Protein AF-A0A356EM79-F1 (afdb_monomer_lite)

Structure (mmCIF, N/CA/C/O backbone):
data_AF-A0A356EM79-F1
#
_entry.id   AF-A0A356EM79-F1
#
loop_
_atom_site.group_PDB
_atom_site.id
_atom_site.type_symbol
_atom_site.label_atom_id
_atom_site.label_alt_id
_atom_site.label_comp_id
_atom_site.label_asym_id
_atom_site.label_entity_id
_atom_site.label_seq_id
_atom_site.pdbx_PDB_ins_code
_atom_site.Cartn_x
_atom_site.Cartn_y
_atom_site.Cartn_z
_atom_site.occupancy
_atom_site.B_iso_or_equiv
_atom_site.auth_seq_id
_atom_site.auth_comp_id
_atom_site.auth_asym_id
_atom_site.auth_atom_id
_atom_site.pdbx_PDB_model_num
ATOM 1 N N . MET A 1 1 ? 36.868 -16.180 -63.067 1.00 50.59 1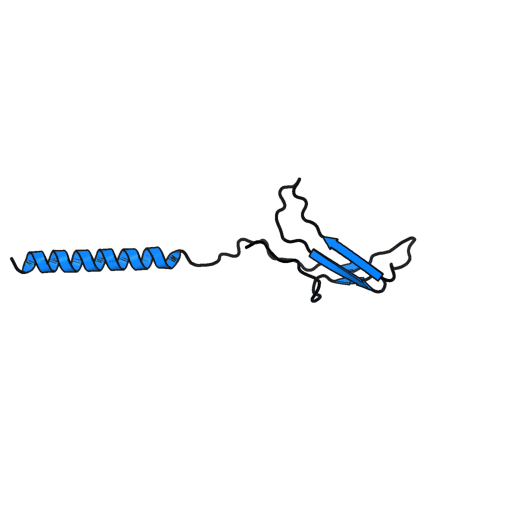 MET A N 1
ATOM 2 C CA . MET A 1 1 ? 35.744 -15.282 -62.707 1.00 50.59 1 MET A CA 1
ATOM 3 C C . MET A 1 1 ? 34.776 -15.909 -61.689 1.00 50.59 1 MET A C 1
ATOM 5 O O . MET A 1 1 ? 34.463 -15.243 -60.718 1.00 50.59 1 MET A O 1
ATOM 9 N N . ARG A 1 2 ? 34.436 -17.210 -61.777 1.00 56.00 2 ARG A N 1
ATOM 10 C CA . ARG A 1 2 ? 33.580 -17.949 -60.804 1.00 56.00 2 ARG A CA 1
ATOM 11 C C . ARG A 1 2 ? 34.020 -17.928 -59.323 1.00 56.00 2 ARG A C 1
ATOM 13 O O . ARG A 1 2 ? 33.219 -18.176 -58.430 1.00 56.00 2 ARG A O 1
ATOM 20 N N . ASN A 1 3 ? 35.295 -17.656 -59.043 1.00 51.88 3 ASN A N 1
ATOM 21 C CA . ASN A 1 3 ? 35.865 -17.725 -57.692 1.00 51.88 3 ASN A CA 1
ATOM 22 C C . ASN A 1 3 ? 35.635 -16.418 -56.910 1.00 51.88 3 ASN A C 1
ATOM 24 O O . ASN A 1 3 ? 35.586 -16.447 -55.686 1.00 51.88 3 ASN A O 1
ATOM 28 N N . ALA A 1 4 ? 35.480 -15.285 -57.607 1.00 52.75 4 ALA A N 1
ATOM 29 C CA . ALA A 1 4 ? 35.209 -13.982 -56.999 1.00 52.75 4 ALA A CA 1
ATOM 30 C C . ALA A 1 4 ? 33.744 -13.875 -56.546 1.00 52.75 4 ALA A C 1
ATOM 32 O O . ALA A 1 4 ? 33.487 -13.468 -55.421 1.00 52.75 4 ALA A O 1
ATOM 33 N N . GLU A 1 5 ? 32.802 -14.364 -57.355 1.00 53.25 5 GLU A N 1
ATOM 34 C CA . GLU A 1 5 ? 31.368 -14.381 -57.022 1.00 53.25 5 GLU A CA 1
ATOM 35 C C . GLU A 1 5 ? 31.047 -15.294 -55.834 1.00 53.25 5 GLU A C 1
ATOM 37 O O . GLU A 1 5 ? 30.241 -14.940 -54.978 1.00 53.25 5 GLU A O 1
ATOM 42 N N . ARG A 1 6 ? 31.755 -16.427 -55.702 1.00 54.47 6 ARG A N 1
ATOM 43 C CA . ARG A 1 6 ? 31.645 -17.299 -54.520 1.00 54.47 6 ARG A CA 1
ATOM 44 C C . ARG A 1 6 ? 32.157 -16.596 -53.258 1.00 54.47 6 ARG A C 1
ATOM 46 O O . ARG A 1 6 ? 31.518 -16.697 -52.220 1.00 54.47 6 ARG A O 1
ATOM 53 N N . ARG A 1 7 ? 33.260 -15.838 -53.334 1.00 54.09 7 ARG A N 1
ATOM 54 C CA . ARG A 1 7 ? 33.810 -15.070 -52.193 1.00 54.09 7 ARG A CA 1
ATOM 55 C C . ARG A 1 7 ? 32.903 -13.905 -51.782 1.00 54.09 7 ARG A C 1
ATOM 57 O O . ARG A 1 7 ? 32.756 -13.659 -50.590 1.00 54.09 7 ARG A O 1
ATOM 64 N N . ILE A 1 8 ? 32.265 -13.245 -52.749 1.00 57.88 8 ILE A N 1
ATOM 65 C CA . ILE A 1 8 ? 31.279 -12.179 -52.513 1.00 57.88 8 ILE A CA 1
ATOM 66 C C . ILE A 1 8 ? 29.998 -12.762 -51.890 1.00 57.88 8 ILE A C 1
ATOM 68 O O . ILE A 1 8 ? 29.495 -12.213 -50.913 1.00 57.88 8 ILE A O 1
ATOM 72 N N . GLY A 1 9 ? 29.526 -13.920 -52.369 1.00 55.84 9 GLY A N 1
ATOM 73 C CA . GLY A 1 9 ? 28.370 -14.629 -51.807 1.00 55.84 9 GLY A CA 1
ATOM 74 C C . GLY A 1 9 ? 28.591 -15.134 -50.375 1.00 55.84 9 GLY A C 1
ATOM 75 O O . GLY A 1 9 ? 27.751 -14.901 -49.510 1.00 55.84 9 GLY A O 1
ATOM 76 N N . PHE A 1 10 ? 29.744 -15.750 -50.083 1.00 57.66 10 PHE A N 1
ATOM 77 C CA . PHE A 1 10 ? 30.090 -16.180 -48.718 1.00 57.66 10 PHE A CA 1
ATOM 78 C C . PHE A 1 10 ? 30.296 -14.995 -47.757 1.00 57.66 10 PHE A C 1
ATOM 80 O O . PHE A 1 10 ? 29.928 -15.091 -46.587 1.00 57.66 10 PHE A O 1
ATOM 87 N N . GLY A 1 11 ? 30.830 -13.866 -48.242 1.00 60.34 11 GLY A N 1
ATOM 88 C CA . GLY A 1 11 ? 30.967 -12.635 -47.457 1.00 60.34 11 GLY A CA 1
ATOM 89 C C . GLY A 1 11 ? 29.620 -11.994 -47.106 1.00 60.34 11 GLY A C 1
ATOM 90 O O . GLY A 1 11 ? 29.396 -11.636 -45.952 1.00 60.34 11 GLY A O 1
ATOM 91 N N . LEU A 1 12 ? 28.695 -11.919 -48.069 1.00 61.19 12 LEU A N 1
ATOM 92 C CA . LEU A 1 12 ? 27.350 -11.367 -47.863 1.00 61.19 12 LEU A CA 1
ATOM 93 C C . LEU A 1 12 ? 26.496 -12.223 -46.915 1.00 61.19 12 LEU A C 1
ATOM 95 O O . LEU A 1 12 ? 25.818 -11.671 -46.051 1.00 61.19 12 LEU A O 1
ATOM 99 N N . ILE A 1 13 ? 26.575 -13.555 -47.014 1.00 67.44 13 ILE A N 1
ATOM 100 C CA . ILE A 1 13 ? 25.863 -14.481 -46.109 1.00 67.44 13 ILE A CA 1
ATOM 101 C C . IL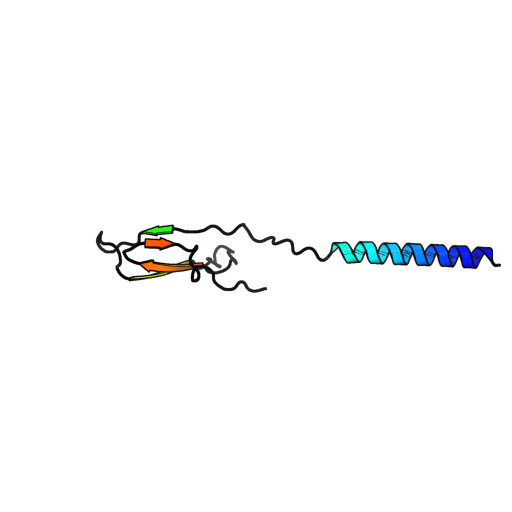E A 1 13 ? 26.406 -14.384 -44.671 1.00 67.44 13 ILE A C 1
ATOM 103 O O . ILE A 1 13 ? 25.632 -14.428 -43.710 1.00 67.44 13 ILE A O 1
ATOM 107 N N . SER A 1 14 ? 27.722 -14.202 -44.515 1.00 69.12 14 SER A N 1
ATOM 108 C CA . SER A 1 14 ? 28.371 -14.026 -43.208 1.00 69.12 14 SER A CA 1
ATOM 109 C C . SER A 1 14 ? 27.958 -12.711 -42.530 1.00 69.12 14 SER A C 1
ATOM 111 O O . SER A 1 14 ? 27.610 -12.700 -41.349 1.00 69.12 14 SER A O 1
ATOM 113 N N . ILE A 1 15 ? 27.887 -11.614 -43.293 1.00 72.50 15 ILE A N 1
ATOM 114 C CA . ILE A 1 15 ? 27.445 -10.303 -42.790 1.00 72.50 15 ILE A CA 1
ATOM 115 C C . ILE A 1 15 ? 25.951 -10.320 -42.424 1.00 72.50 15 ILE A C 1
ATOM 117 O O . ILE A 1 15 ? 25.584 -9.833 -41.357 1.00 72.50 15 ILE A O 1
ATOM 121 N N . MET A 1 16 ? 25.090 -10.935 -43.244 1.00 70.94 16 MET A N 1
ATOM 122 C CA . MET A 1 16 ? 23.658 -11.077 -42.929 1.00 70.94 16 MET A CA 1
ATOM 123 C C . MET A 1 16 ? 23.412 -11.912 -41.668 1.00 70.94 16 MET A C 1
ATOM 125 O O . MET A 1 16 ? 22.558 -11.558 -40.856 1.00 70.94 16 MET A O 1
ATOM 129 N N . SER A 1 17 ? 24.180 -12.986 -41.475 1.00 71.12 17 SER A N 1
ATOM 130 C CA . SER A 1 17 ? 24.073 -13.826 -40.275 1.00 71.12 17 SER A CA 1
ATOM 131 C C . SER A 1 17 ? 24.498 -13.072 -39.011 1.00 71.12 17 SER A C 1
ATOM 133 O O . SER A 1 17 ? 23.865 -13.215 -37.967 1.00 71.12 17 SER A O 1
ATOM 135 N N . LEU A 1 18 ? 25.517 -12.210 -39.106 1.00 70.56 18 LEU A N 1
ATOM 136 C CA . LEU A 1 18 ? 25.970 -11.380 -37.989 1.00 70.56 18 LEU A CA 1
ATOM 137 C C . LEU A 1 18 ? 24.923 -10.324 -37.586 1.00 70.56 18 LEU A C 1
ATOM 139 O O . LEU A 1 1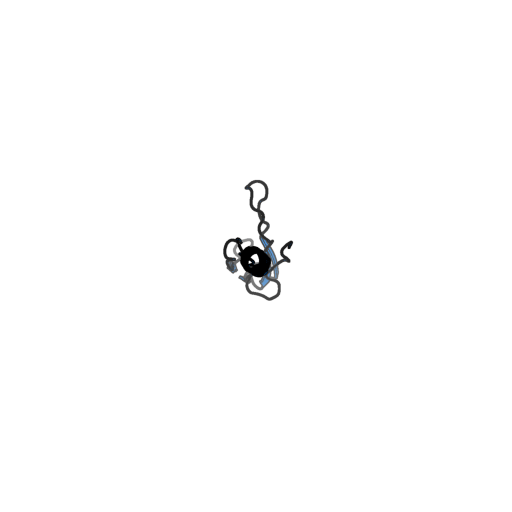8 ? 24.696 -10.105 -36.398 1.00 70.56 18 LEU A O 1
ATOM 143 N N . VAL A 1 19 ? 24.239 -9.713 -38.561 1.00 74.00 19 VAL A N 1
ATOM 144 C CA . VAL A 1 19 ? 23.163 -8.731 -38.316 1.00 74.00 19 VAL A CA 1
ATOM 145 C C . VAL A 1 19 ? 21.973 -9.372 -37.596 1.00 74.00 19 VAL A C 1
ATOM 147 O O . VAL A 1 19 ? 21.461 -8.804 -36.631 1.00 74.00 19 VAL A O 1
ATOM 150 N N . VAL A 1 20 ? 21.570 -10.580 -37.999 1.00 73.88 20 VAL A N 1
ATOM 151 C CA . VAL A 1 20 ? 20.469 -11.310 -37.346 1.00 73.88 20 VAL A CA 1
ATOM 152 C C . VAL A 1 20 ? 20.799 -11.611 -35.879 1.00 73.88 20 VAL A C 1
ATOM 154 O O . VAL A 1 20 ? 19.968 -11.368 -35.004 1.00 73.88 20 VAL A O 1
ATOM 157 N N . ILE A 1 21 ? 22.030 -12.040 -35.583 1.00 70.50 21 ILE A N 1
ATOM 158 C CA . ILE A 1 21 ? 22.459 -12.333 -34.206 1.00 70.50 21 ILE A CA 1
ATOM 159 C C . ILE A 1 21 ? 22.434 -11.064 -33.338 1.00 70.50 21 ILE A C 1
ATOM 161 O O . ILE A 1 21 ? 21.866 -11.092 -32.244 1.00 70.50 21 ILE A O 1
ATOM 165 N N . VAL A 1 22 ? 22.958 -9.937 -33.838 1.00 69.62 22 VAL A N 1
ATOM 166 C CA . VAL A 1 22 ? 22.991 -8.658 -33.098 1.00 69.62 22 VAL A CA 1
ATOM 167 C C . VAL A 1 22 ? 21.583 -8.122 -32.810 1.00 69.62 22 VAL A C 1
ATOM 169 O O . VAL A 1 22 ? 21.336 -7.612 -31.720 1.00 69.62 22 VAL A O 1
ATOM 172 N N . THR A 1 23 ? 20.633 -8.281 -33.736 1.00 68.56 23 THR A N 1
ATOM 173 C CA . THR A 1 23 ? 19.246 -7.817 -33.519 1.00 68.56 23 THR A CA 1
ATOM 174 C C . THR A 1 23 ? 18.443 -8.687 -32.546 1.00 68.56 23 THR A C 1
ATOM 176 O O . THR A 1 23 ? 17.511 -8.193 -31.915 1.00 68.56 23 THR A O 1
ATOM 179 N N . SER A 1 24 ? 18.813 -9.959 -32.361 1.00 65.69 24 SER A N 1
ATOM 180 C CA . SER A 1 24 ? 18.085 -10.874 -31.466 1.00 65.69 24 SER A CA 1
ATOM 181 C C . SER A 1 24 ? 18.394 -10.674 -29.973 1.00 65.69 24 SER A C 1
ATOM 183 O O . SER A 1 24 ? 17.596 -11.060 -29.121 1.00 65.69 24 SER A O 1
ATOM 185 N N . ALA A 1 25 ? 19.505 -10.009 -29.638 1.00 62.44 25 ALA A N 1
ATOM 186 C CA . ALA A 1 25 ? 19.924 -9.773 -28.253 1.00 62.44 25 ALA A CA 1
ATOM 187 C C . ALA A 1 25 ? 19.199 -8.598 -27.556 1.00 62.44 25 ALA A C 1
ATOM 189 O O . ALA A 1 25 ? 19.412 -8.368 -26.369 1.00 62.44 25 ALA A O 1
ATOM 190 N N . GLY A 1 26 ? 18.345 -7.850 -28.267 1.00 59.81 26 GLY A N 1
ATOM 191 C CA . GLY A 1 26 ? 17.712 -6.621 -27.762 1.00 59.81 26 GLY A CA 1
ATOM 192 C C . GLY A 1 26 ? 16.291 -6.760 -27.202 1.00 59.81 26 GLY A C 1
ATOM 193 O O . GLY A 1 26 ? 15.697 -5.752 -26.836 1.00 59.81 26 GLY A O 1
ATOM 194 N N . CYS A 1 27 ? 15.712 -7.965 -27.144 1.00 66.50 27 CYS A N 1
ATOM 195 C CA . CYS A 1 27 ? 14.308 -8.166 -26.744 1.00 66.50 27 CYS A CA 1
ATOM 196 C C . CYS A 1 27 ? 14.150 -8.983 -25.450 1.00 66.50 27 CYS A C 1
ATOM 198 O O . CYS A 1 27 ? 13.246 -9.804 -25.313 1.00 66.50 27 CYS A O 1
ATOM 200 N N . GLY A 1 28 ? 15.036 -8.761 -24.481 1.00 57.47 28 GLY A N 1
ATOM 201 C CA . GLY A 1 28 ? 14.827 -9.199 -23.106 1.00 57.47 28 GLY A CA 1
ATOM 202 C C . GLY A 1 28 ? 14.231 -8.050 -22.307 1.00 57.47 28 GLY A C 1
ATOM 203 O O . GLY A 1 28 ? 14.913 -7.055 -22.086 1.00 57.47 28 GLY A O 1
ATOM 204 N N . LYS A 1 29 ? 12.974 -8.173 -21.866 1.00 59.16 29 LYS A N 1
ATOM 20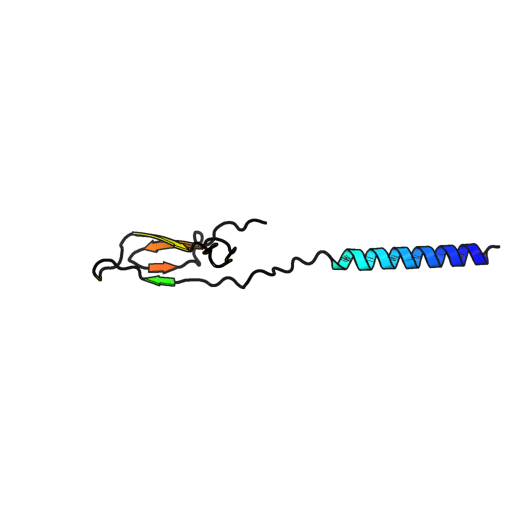5 C CA . LYS A 1 29 ? 12.415 -7.306 -20.821 1.00 59.16 29 LYS A CA 1
ATOM 206 C C . LYS A 1 29 ? 13.223 -7.548 -19.549 1.00 59.16 29 LYS A C 1
ATOM 208 O O . LYS A 1 29 ? 12.913 -8.442 -18.768 1.00 59.16 29 LYS A O 1
ATOM 213 N N . THR A 1 30 ? 14.303 -6.805 -19.363 1.00 53.81 30 THR A N 1
ATOM 214 C CA . THR A 1 30 ? 14.873 -6.622 -18.036 1.00 53.81 30 THR A CA 1
ATOM 215 C C . THR A 1 30 ? 13.849 -5.808 -17.273 1.00 53.81 30 THR A C 1
ATOM 217 O O . THR A 1 30 ? 13.770 -4.595 -17.454 1.00 53.81 30 THR A O 1
ATOM 220 N N . ASP A 1 31 ? 13.036 -6.479 -16.458 1.00 58.28 31 ASP A N 1
ATOM 221 C CA . ASP A 1 31 ? 12.325 -5.837 -15.359 1.00 58.28 31 ASP A CA 1
ATOM 222 C C . ASP A 1 31 ? 13.395 -5.243 -14.430 1.00 58.28 31 ASP A C 1
ATOM 224 O O . ASP A 1 31 ? 13.781 -5.818 -13.418 1.00 58.28 31 ASP A O 1
ATOM 228 N N . SER A 1 32 ? 13.923 -4.074 -14.796 1.00 53.53 32 SER A N 1
ATOM 229 C CA . SER A 1 32 ? 14.813 -3.256 -13.969 1.00 53.53 32 SER A CA 1
ATOM 230 C C . SER A 1 32 ? 14.059 -2.632 -12.787 1.00 53.53 32 SER A C 1
ATOM 232 O O . SER A 1 32 ? 14.579 -1.748 -12.109 1.00 53.53 32 SER A O 1
ATOM 234 N N . SER A 1 33 ? 12.820 -3.063 -12.536 1.00 60.97 33 SER A N 1
ATOM 235 C CA . SER A 1 33 ? 12.033 -2.637 -11.394 1.00 60.97 33 SER A CA 1
ATOM 236 C C . SER A 1 33 ? 12.566 -3.295 -10.127 1.00 60.97 33 SER A C 1
ATOM 238 O O . SER A 1 33 ? 12.690 -4.518 -10.057 1.00 60.97 33 SER A O 1
ATOM 240 N N . VAL A 1 34 ? 12.820 -2.479 -9.105 1.00 67.81 34 VAL A N 1
ATOM 241 C CA . VAL A 1 34 ? 13.047 -2.938 -7.730 1.00 67.81 34 VAL A CA 1
ATOM 242 C C . VAL A 1 34 ? 11.986 -3.993 -7.364 1.00 67.81 34 VAL A C 1
ATOM 244 O O . VAL A 1 34 ? 10.801 -3.757 -7.634 1.00 67.81 34 VAL A O 1
ATOM 247 N N . PRO A 1 35 ? 12.370 -5.142 -6.769 1.00 73.94 35 PRO A N 1
ATOM 248 C CA . PRO A 1 35 ? 11.417 -6.162 -6.353 1.00 73.94 35 PRO A CA 1
ATOM 249 C C . PRO A 1 35 ? 10.307 -5.554 -5.499 1.00 73.94 35 PRO A C 1
ATOM 251 O O . PRO A 1 35 ? 10.569 -4.823 -4.542 1.00 73.94 35 PRO A O 1
ATOM 254 N N . ARG A 1 36 ? 9.052 -5.852 -5.845 1.00 78.19 36 ARG A N 1
ATOM 255 C CA . ARG A 1 36 ? 7.921 -5.392 -5.039 1.00 78.19 36 ARG A CA 1
ATOM 256 C C . ARG A 1 36 ? 7.900 -6.126 -3.713 1.00 78.19 36 ARG A C 1
ATOM 258 O O . ARG A 1 36 ? 8.107 -7.335 -3.663 1.00 78.19 36 ARG A O 1
ATOM 265 N N . VAL A 1 37 ? 7.580 -5.383 -2.666 1.00 85.69 37 VAL A N 1
ATOM 266 C CA . VAL A 1 37 ? 7.374 -5.919 -1.325 1.00 85.69 37 VAL A CA 1
ATOM 267 C C . VAL A 1 37 ? 5.906 -5.809 -0.950 1.00 85.69 37 VAL A C 1
ATOM 269 O O . VAL A 1 37 ? 5.227 -4.849 -1.317 1.00 85.69 37 VAL A O 1
ATOM 272 N N . ASP A 1 38 ? 5.425 -6.802 -0.214 1.00 89.25 38 ASP A N 1
ATOM 273 C CA . ASP A 1 38 ? 4.080 -6.786 0.341 1.00 89.25 38 ASP A CA 1
ATOM 274 C C . ASP A 1 38 ? 4.091 -6.110 1.719 1.00 89.25 38 ASP A C 1
ATOM 276 O O . ASP A 1 38 ? 4.960 -6.383 2.551 1.00 89.25 38 ASP A O 1
ATOM 280 N N . LEU A 1 39 ? 3.104 -5.253 1.980 1.00 91.25 39 LEU A N 1
ATOM 281 C CA . LEU A 1 39 ? 2.951 -4.521 3.234 1.00 91.25 39 LEU A CA 1
ATOM 282 C C . LEU A 1 39 ? 1.744 -5.046 4.011 1.00 91.25 39 LEU A C 1
ATOM 284 O O . LEU A 1 39 ? 0.675 -5.291 3.448 1.00 91.25 39 LEU A O 1
ATOM 288 N N . ARG A 1 40 ? 1.908 -5.182 5.329 1.00 94.50 40 ARG A N 1
ATOM 289 C CA . ARG A 1 40 ? 0.830 -5.533 6.261 1.00 94.50 40 ARG A CA 1
ATOM 290 C C . ARG A 1 40 ? 0.956 -4.726 7.535 1.00 94.50 40 ARG A C 1
ATOM 292 O O . ARG A 1 40 ? 2.064 -4.429 7.977 1.00 94.50 40 ARG A O 1
ATOM 299 N N . GLY A 1 41 ? -0.171 -4.436 8.170 1.00 95.75 41 GLY A N 1
ATOM 300 C CA . GLY A 1 41 ? -0.145 -3.692 9.420 1.00 95.75 41 GLY A CA 1
ATOM 301 C C . GLY A 1 41 ? -1.491 -3.584 10.112 1.00 95.75 41 GLY A C 1
ATOM 302 O O . GLY A 1 41 ? -2.459 -4.259 9.762 1.00 95.75 41 GLY A O 1
ATOM 303 N N . THR A 1 42 ? -1.511 -2.748 11.152 1.00 97.69 42 THR A N 1
ATOM 304 C CA . THR A 1 42 ? -2.714 -2.427 11.923 1.00 97.69 42 THR A CA 1
ATOM 305 C C . THR A 1 42 ? -2.903 -0.917 11.995 1.00 97.69 42 THR A C 1
ATOM 307 O O . THR A 1 42 ? -1.956 -0.202 12.303 1.00 97.69 42 THR A O 1
ATOM 310 N N . VAL A 1 43 ? -4.118 -0.445 11.736 1.00 97.38 43 VAL A N 1
ATOM 311 C CA . VAL A 1 43 ? -4.522 0.958 11.826 1.00 97.38 43 VAL A CA 1
ATOM 312 C C . VAL A 1 43 ? -5.452 1.131 13.020 1.00 97.38 43 VAL A C 1
ATOM 314 O O . VAL A 1 43 ? -6.436 0.401 13.175 1.00 97.38 43 VAL A O 1
ATOM 317 N N . THR A 1 44 ? -5.142 2.110 13.865 1.00 97.81 44 THR A N 1
ATOM 318 C CA . THR A 1 44 ? -5.883 2.404 15.096 1.00 97.81 44 THR A CA 1
ATOM 319 C C . THR A 1 44 ? -6.223 3.884 15.208 1.00 97.81 44 THR A C 1
ATOM 321 O O . THR A 1 44 ? -5.425 4.728 14.808 1.00 97.81 44 THR A O 1
ATOM 324 N N . TRP A 1 45 ? -7.353 4.196 15.840 1.00 96.75 45 TRP A N 1
ATOM 325 C CA . TRP A 1 45 ? -7.759 5.543 16.236 1.00 96.75 45 TRP A CA 1
ATOM 326 C C . TRP A 1 45 ? -8.142 5.548 17.718 1.00 96.75 45 TRP A C 1
ATOM 328 O O . TRP A 1 45 ? -8.976 4.751 18.148 1.00 96.75 45 TRP A O 1
ATOM 338 N N . GLY A 1 46 ? -7.497 6.398 18.524 1.00 97.00 46 GLY A N 1
ATOM 339 C CA . GLY A 1 46 ? -7.714 6.415 19.979 1.00 97.00 46 GLY A CA 1
ATOM 340 C C . GLY A 1 46 ? -7.457 5.058 20.652 1.00 97.00 46 GLY A C 1
ATOM 341 O O . GLY A 1 46 ? -8.205 4.655 21.538 1.00 97.00 46 GLY A O 1
ATOM 342 N N . GLY A 1 47 ? -6.465 4.300 20.169 1.00 97.38 47 GLY A N 1
ATOM 343 C CA . GLY A 1 47 ? -6.143 2.953 20.660 1.00 97.38 47 GLY A CA 1
ATOM 344 C C . GLY A 1 47 ? -7.102 1.843 20.208 1.00 97.38 47 GLY A C 1
ATOM 345 O O . GLY A 1 47 ? -6.862 0.677 20.510 1.00 97.38 47 GLY A O 1
ATOM 346 N N . ARG A 1 48 ? -8.167 2.166 19.464 1.00 98.06 48 ARG A N 1
ATOM 347 C CA . ARG A 1 48 ? -9.134 1.187 18.945 1.00 98.06 48 ARG A CA 1
ATOM 348 C C . ARG A 1 48 ? -8.872 0.888 17.466 1.00 98.06 48 ARG A C 1
ATOM 350 O O . ARG A 1 48 ? -8.525 1.814 16.734 1.00 98.06 48 ARG A O 1
ATOM 357 N N . PRO A 1 49 ? -9.042 -0.358 16.993 1.00 98.31 49 PRO A N 1
ATOM 358 C CA . PRO A 1 49 ? -8.913 -0.681 15.572 1.00 98.31 49 PRO A CA 1
ATOM 359 C C . PRO A 1 49 ? -9.899 0.120 14.716 1.00 98.31 49 PRO A C 1
ATOM 361 O O . PRO A 1 49 ? -11.071 0.247 15.073 1.00 98.31 49 PRO A O 1
ATOM 364 N N . VAL A 1 50 ? -9.440 0.633 13.573 1.00 98.12 50 VAL A N 1
ATOM 365 C CA . VAL A 1 50 ? -10.334 1.273 12.594 1.00 98.12 50 VAL A CA 1
ATOM 366 C C . VAL A 1 50 ? -11.236 0.200 11.963 1.00 98.12 50 VAL A C 1
ATOM 368 O O . VAL A 1 50 ? -10.709 -0.778 11.437 1.00 98.12 50 VAL A O 1
ATOM 371 N N . PRO A 1 51 ? -12.575 0.335 11.993 1.00 97.06 51 PRO A N 1
ATOM 372 C CA . PRO A 1 51 ? -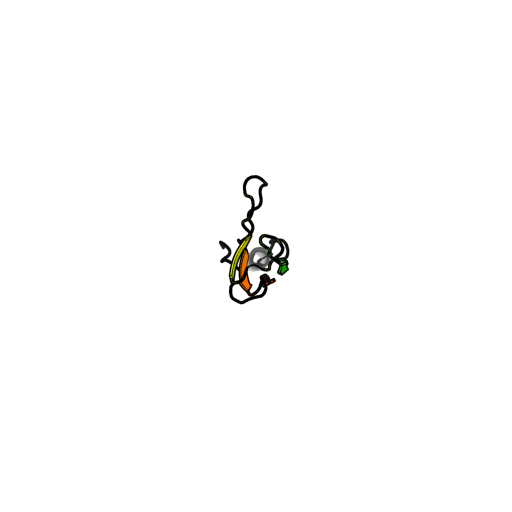13.479 -0.746 11.591 1.00 97.06 51 PRO A CA 1
ATOM 373 C C . PRO A 1 51 ? -13.396 -1.082 10.095 1.00 97.06 51 PRO A C 1
ATOM 375 O O . PRO A 1 51 ? -13.327 -2.259 9.741 1.00 97.06 51 PRO A O 1
ATOM 378 N N . ALA A 1 52 ? -13.355 -0.065 9.230 1.00 96.88 52 ALA A N 1
ATOM 379 C CA . ALA A 1 52 ? -13.246 -0.219 7.783 1.00 96.88 52 ALA A CA 1
ATOM 380 C C . ALA A 1 52 ? -12.588 1.012 7.139 1.00 96.88 52 ALA A C 1
ATOM 382 O O . ALA A 1 52 ? -12.678 2.116 7.680 1.00 96.88 52 ALA A O 1
ATOM 383 N N . GLY A 1 53 ? -11.946 0.833 5.985 1.00 94.38 53 GLY A N 1
ATOM 384 C CA . GLY A 1 53 ? -11.359 1.928 5.208 1.00 94.38 53 GLY A CA 1
ATOM 385 C C . GLY A 1 53 ? -10.381 1.438 4.145 1.00 94.38 53 GLY A C 1
ATOM 386 O O . GLY A 1 53 ? -10.361 0.254 3.820 1.00 94.38 53 GLY A O 1
ATOM 387 N N . PHE A 1 54 ? -9.541 2.341 3.638 1.00 93.75 54 PHE A N 1
ATOM 388 C CA . PHE A 1 54 ? -8.457 2.020 2.709 1.00 93.75 54 PHE A CA 1
ATOM 389 C C . PHE A 1 54 ? -7.153 2.681 3.152 1.00 93.75 54 PHE A C 1
ATOM 391 O O . PHE A 1 54 ? -7.161 3.793 3.681 1.00 93.75 54 PHE A O 1
ATOM 398 N N . VAL A 1 55 ? -6.033 2.006 2.902 1.00 92.94 55 VAL A N 1
ATOM 399 C CA . VAL A 1 55 ? -4.686 2.581 2.977 1.00 92.94 55 VAL A CA 1
ATOM 400 C C . VAL A 1 55 ? -4.119 2.698 1.566 1.00 92.94 55 VAL A C 1
ATOM 402 O O . VAL A 1 55 ? -4.259 1.773 0.767 1.00 92.94 55 VAL A O 1
ATOM 405 N N . ILE A 1 56 ? -3.498 3.837 1.258 1.00 92.12 56 ILE A N 1
ATOM 406 C CA . ILE A 1 56 ? -2.882 4.122 -0.041 1.00 92.12 56 ILE A CA 1
ATOM 407 C C . ILE A 1 56 ? -1.400 4.420 0.182 1.00 92.12 56 ILE A C 1
ATOM 409 O O . ILE A 1 56 ? -1.045 5.288 0.978 1.00 92.12 56 ILE A O 1
ATOM 413 N N . PHE A 1 57 ? -0.543 3.708 -0.541 1.00 91.00 57 PHE A N 1
ATOM 414 C CA . PHE A 1 57 ? 0.904 3.875 -0.549 1.00 91.00 57 PHE A CA 1
ATOM 415 C C . PHE A 1 57 ? 1.318 4.583 -1.836 1.00 91.00 57 PHE A C 1
ATOM 417 O O . PHE A 1 57 ? 1.518 3.949 -2.873 1.00 91.00 57 PHE A O 1
ATOM 424 N N . SER A 1 58 ? 1.417 5.910 -1.766 1.00 89.50 58 SER A N 1
ATOM 425 C CA . SER A 1 58 ? 1.846 6.744 -2.889 1.00 89.50 58 SER A CA 1
ATOM 426 C C . SER A 1 58 ? 3.368 6.924 -2.885 1.00 89.50 58 SER A C 1
ATOM 428 O O . SER A 1 58 ? 3.920 7.326 -1.858 1.00 89.50 58 SER A O 1
ATOM 430 N N . PRO A 1 59 ? 4.055 6.673 -4.011 1.00 87.81 59 PRO A N 1
ATOM 431 C CA . PRO A 1 59 ? 5.457 7.033 -4.166 1.00 87.81 59 PRO A CA 1
ATOM 432 C C . PRO A 1 59 ? 5.648 8.541 -4.006 1.00 87.81 59 PRO A C 1
ATOM 434 O O . PRO A 1 59 ? 4.892 9.344 -4.553 1.00 87.81 59 PRO A O 1
ATOM 437 N N . ASP A 1 60 ? 6.686 8.923 -3.273 1.00 91.19 60 ASP A N 1
ATOM 438 C CA . ASP A 1 60 ? 7.050 10.323 -3.095 1.00 91.19 60 ASP A CA 1
ATOM 439 C C . ASP A 1 60 ? 7.964 10.784 -4.241 1.00 91.19 60 ASP A C 1
ATOM 441 O O . ASP A 1 60 ? 9.171 10.510 -4.241 1.00 91.19 60 ASP A O 1
ATOM 445 N N . ALA A 1 61 ? 7.376 11.490 -5.210 1.00 89.75 61 ALA A N 1
ATOM 446 C CA . ALA A 1 61 ? 8.078 12.032 -6.372 1.00 89.75 61 ALA A CA 1
ATOM 447 C C . ALA A 1 61 ? 9.114 13.108 -6.002 1.00 89.75 61 ALA A C 1
ATOM 449 O O . ALA A 1 61 ? 10.116 13.249 -6.702 1.00 89.75 61 ALA A O 1
ATOM 450 N N . SER A 1 62 ? 8.929 13.823 -4.882 1.00 93.88 62 SER A N 1
ATOM 451 C CA . SER A 1 62 ? 9.910 14.814 -4.404 1.00 93.88 62 SER A CA 1
ATOM 452 C C . SER A 1 62 ? 11.232 14.166 -3.979 1.00 93.88 62 SER A C 1
ATOM 454 O O . SER A 1 62 ? 12.276 14.812 -3.978 1.00 93.88 62 SER A O 1
ATOM 456 N N . LYS A 1 63 ? 11.194 12.863 -3.678 1.00 93.06 63 LYS A N 1
ATOM 457 C CA . LYS A 1 63 ? 12.351 12.021 -3.351 1.00 93.06 63 LYS A CA 1
ATOM 458 C C . LYS A 1 63 ? 12.786 11.135 -4.517 1.00 93.06 63 LYS A C 1
ATOM 460 O O . LYS A 1 63 ? 13.446 10.125 -4.296 1.00 93.06 63 LYS A O 1
ATOM 465 N N . HIS A 1 64 ? 12.393 11.483 -5.742 1.00 88.56 64 HIS A N 1
ATOM 466 C CA . HIS A 1 64 ? 12.714 10.731 -6.957 1.00 88.56 64 HIS A CA 1
ATOM 467 C C . HIS A 1 64 ? 12.192 9.281 -6.970 1.00 88.56 64 HIS A C 1
ATOM 469 O O . HIS A 1 64 ? 12.738 8.436 -7.678 1.00 88.56 64 HIS A O 1
ATOM 475 N N . ASN A 1 65 ? 11.118 8.977 -6.230 1.00 86.00 65 ASN A N 1
ATOM 476 C CA . ASN A 1 65 ? 10.442 7.685 -6.354 1.00 86.00 65 ASN A CA 1
ATOM 477 C C . ASN A 1 65 ? 9.428 7.725 -7.504 1.00 86.00 65 ASN A C 1
ATOM 479 O O . ASN A 1 65 ? 8.596 8.628 -7.566 1.00 86.00 65 ASN A O 1
ATOM 483 N N . SER A 1 66 ? 9.460 6.716 -8.375 1.00 82.06 66 SER A N 1
ATOM 484 C CA . SER A 1 66 ? 8.595 6.600 -9.564 1.00 82.06 66 SER A CA 1
ATOM 485 C C . SER A 1 66 ? 7.868 5.250 -9.666 1.00 82.06 66 SER A C 1
ATOM 487 O O . SER A 1 66 ? 7.362 4.886 -10.725 1.00 82.06 66 SER A O 1
ATOM 489 N N . GLY A 1 67 ? 7.832 4.482 -8.572 1.00 81.19 67 GLY A N 1
ATOM 490 C CA . GLY A 1 67 ? 7.180 3.172 -8.533 1.00 81.19 67 GLY A CA 1
ATOM 491 C C . GLY A 1 67 ? 5.651 3.233 -8.684 1.00 81.19 67 GLY A C 1
ATOM 492 O O . GLY A 1 67 ? 5.057 4.305 -8.626 1.00 81.19 67 GLY A O 1
ATOM 493 N N . PRO A 1 68 ? 4.978 2.086 -8.855 1.00 82.75 68 PRO A N 1
ATOM 494 C CA . PRO A 1 68 ? 3.519 2.028 -8.861 1.00 82.75 68 PRO A CA 1
ATOM 495 C C . PRO A 1 68 ? 2.942 2.303 -7.464 1.00 82.75 68 PRO A C 1
ATOM 497 O O . PRO A 1 68 ? 3.562 1.988 -6.447 1.00 82.75 68 PRO A O 1
ATOM 500 N N . GLN A 1 69 ? 1.721 2.838 -7.418 1.00 86.19 69 GLN A N 1
ATOM 501 C CA . GLN A 1 69 ? 0.971 3.004 -6.172 1.00 86.19 69 GLN A CA 1
ATOM 502 C C . GLN A 1 69 ? 0.519 1.641 -5.611 1.00 86.19 69 GLN A C 1
ATOM 504 O O . GLN A 1 69 ? 0.146 0.730 -6.356 1.00 86.19 69 GLN A O 1
ATOM 509 N N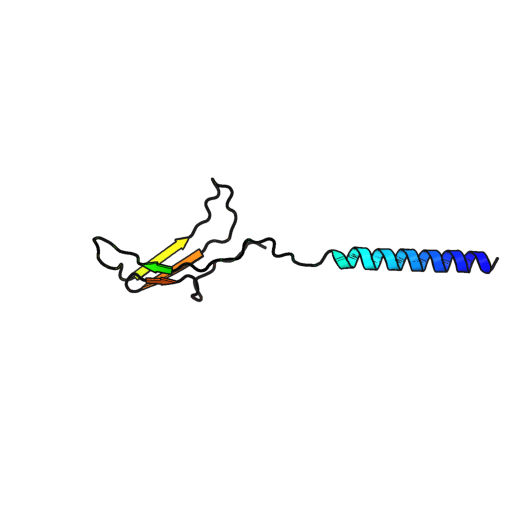 . GLY A 1 70 ? 0.541 1.500 -4.285 1.00 87.88 70 GLY A N 1
ATOM 510 C CA . GLY A 1 70 ? -0.066 0.373 -3.570 1.00 87.88 70 GLY A CA 1
ATOM 511 C C . GLY A 1 70 ? -1.356 0.787 -2.866 1.00 87.88 70 GLY A C 1
ATOM 512 O O . GLY A 1 70 ? -1.496 1.939 -2.460 1.00 87.88 70 GLY A O 1
ATOM 513 N N . MET A 1 71 ? -2.289 -0.143 -2.678 1.00 91.06 71 MET A N 1
ATOM 514 C CA . MET A 1 71 ? -3.525 0.088 -1.921 1.00 91.06 71 MET A CA 1
ATOM 515 C C . MET A 1 71 ? -3.888 -1.166 -1.121 1.00 91.06 71 MET A C 1
ATOM 517 O O . MET A 1 71 ? -3.465 -2.255 -1.480 1.00 91.06 71 MET A O 1
ATOM 521 N N . ALA A 1 72 ? -4.635 -1.046 -0.026 1.00 92.94 72 ALA A N 1
ATOM 522 C CA . ALA A 1 72 ? -5.298 -2.189 0.604 1.00 92.94 72 ALA A CA 1
ATOM 523 C C . ALA A 1 72 ? -6.548 -1.748 1.371 1.00 92.94 72 ALA A C 1
ATOM 525 O O . ALA A 1 72 ? -6.577 -0.662 1.955 1.00 92.94 72 ALA A O 1
ATOM 526 N N . ALA A 1 73 ? -7.561 -2.613 1.413 1.00 93.50 73 ALA A N 1
ATOM 527 C CA . ALA A 1 73 ? -8.685 -2.446 2.322 1.00 93.50 73 ALA A CA 1
ATOM 528 C C . ALA A 1 73 ? -8.234 -2.660 3.777 1.00 93.50 73 ALA A C 1
ATOM 530 O O . ALA A 1 73 ? -7.416 -3.533 4.079 1.00 93.50 73 ALA A O 1
ATOM 531 N N . ILE A 1 74 ? -8.792 -1.859 4.679 1.00 95.31 74 ILE A N 1
ATOM 532 C CA . ILE A 1 74 ? -8.682 -2.021 6.124 1.00 95.31 74 ILE A CA 1
ATOM 533 C C . ILE A 1 74 ? -9.953 -2.724 6.591 1.00 95.31 74 ILE A C 1
ATOM 535 O O . ILE A 1 74 ? -11.049 -2.220 6.353 1.00 95.31 74 ILE A O 1
ATOM 539 N N . VAL A 1 75 ? -9.810 -3.849 7.290 1.00 96.06 75 VAL A N 1
ATOM 540 C CA . VAL A 1 75 ? -10.922 -4.571 7.925 1.00 96.06 75 VAL A CA 1
ATOM 541 C C . VAL A 1 75 ? -10.530 -4.888 9.361 1.00 96.06 75 VAL A C 1
ATOM 543 O O . VAL A 1 75 ? -9.516 -5.549 9.597 1.00 96.06 75 VAL A O 1
ATOM 546 N N . ASN A 1 76 ? -11.306 -4.402 10.334 1.00 97.25 76 ASN A N 1
ATOM 547 C CA . ASN A 1 76 ? -11.010 -4.570 11.766 1.00 97.25 76 ASN A CA 1
ATOM 548 C C . ASN A 1 76 ? -9.571 -4.147 12.126 1.00 97.25 76 ASN A C 1
ATOM 550 O O . ASN A 1 76 ? -8.834 -4.832 12.838 1.00 97.25 76 ASN A O 1
ATOM 554 N N . GLY A 1 77 ? -9.151 -3.015 11.567 1.00 97.31 77 GLY A N 1
ATOM 555 C CA . GLY A 1 77 ? -7.830 -2.424 11.714 1.00 97.31 77 GLY A CA 1
ATOM 556 C C . GLY A 1 77 ? -6.737 -3.091 10.888 1.00 97.31 77 GLY A C 1
ATOM 557 O O . GLY A 1 77 ? -5.659 -2.523 10.814 1.00 97.31 77 GLY A O 1
ATOM 558 N N . LYS A 1 78 ? -6.947 -4.248 10.257 1.00 97.31 78 LYS A N 1
ATOM 559 C CA . LYS A 1 78 ? -5.894 -4.966 9.520 1.00 97.31 78 LYS A CA 1
ATOM 560 C C . LYS A 1 78 ? -5.905 -4.615 8.037 1.00 97.31 78 LYS A C 1
ATOM 562 O O . LYS A 1 78 ? -6.976 -4.535 7.447 1.00 97.31 78 LYS A O 1
ATOM 567 N N . TYR A 1 79 ? -4.721 -4.472 7.443 1.00 94.88 79 TYR A N 1
ATOM 568 C CA . TYR A 1 79 ? -4.540 -4.361 5.991 1.00 94.88 79 TYR A CA 1
ATOM 569 C C . TYR A 1 79 ? -3.446 -5.318 5.497 1.00 94.88 79 TYR A C 1
ATOM 571 O O . TYR A 1 79 ? -2.511 -5.637 6.241 1.00 94.88 79 TYR A O 1
ATOM 579 N N . ASP A 1 80 ? -3.557 -5.748 4.238 1.00 94.00 80 ASP A N 1
ATOM 580 C CA . ASP A 1 80 ? -2.581 -6.592 3.538 1.00 94.00 80 ASP A CA 1
ATOM 581 C C . ASP A 1 80 ? -2.613 -6.298 2.029 1.00 94.00 80 ASP A C 1
ATOM 583 O O . ASP A 1 80 ? -3.640 -6.488 1.377 1.00 94.00 80 ASP A O 1
ATOM 587 N N . THR A 1 81 ? -1.495 -5.842 1.458 1.00 91.19 81 THR A N 1
ATOM 588 C CA . THR A 1 81 ? -1.404 -5.471 0.031 1.00 91.19 81 THR A CA 1
ATOM 589 C C . THR A 1 81 ? -1.247 -6.669 -0.912 1.00 91.19 81 THR A C 1
ATOM 591 O O . THR A 1 81 ? -1.106 -6.484 -2.119 1.00 91.19 81 THR A O 1
ATOM 594 N N . ARG A 1 82 ? -1.257 -7.906 -0.400 1.00 89.19 82 ARG A N 1
ATOM 595 C CA . ARG A 1 82 ? -1.296 -9.121 -1.239 1.00 89.19 82 ARG A CA 1
ATOM 596 C C . ARG A 1 82 ? -2.669 -9.404 -1.835 1.00 89.19 82 ARG A C 1
ATOM 598 O O . ARG A 1 82 ? -2.771 -10.260 -2.710 1.00 89.19 82 ARG A O 1
ATOM 605 N N . GLY A 1 83 ? -3.712 -8.757 -1.313 1.00 76.81 83 GLY A N 1
ATOM 606 C CA . GLY A 1 83 ? -5.077 -8.921 -1.802 1.00 76.81 83 GLY A CA 1
ATOM 607 C C . GLY A 1 83 ? -5.215 -8.543 -3.278 1.00 76.81 83 GLY A C 1
ATOM 608 O O . GLY A 1 83 ? -4.363 -7.857 -3.844 1.00 76.81 83 GLY A O 1
ATOM 609 N N . THR A 1 84 ? -6.316 -8.968 -3.897 1.00 67.19 84 THR A N 1
ATOM 610 C CA . THR A 1 84 ? -6.664 -8.651 -5.297 1.00 67.19 84 THR A CA 1
ATOM 611 C C . THR A 1 84 ? -6.683 -7.151 -5.586 1.00 67.19 84 THR A C 1
ATOM 613 O O . THR A 1 84 ? -6.383 -6.730 -6.697 1.00 67.19 84 THR A O 1
ATOM 616 N N . ASP A 1 85 ? -6.942 -6.352 -4.557 1.00 66.94 85 ASP A N 1
ATOM 617 C CA . ASP A 1 85 ? -7.099 -4.898 -4.630 1.00 66.94 85 ASP A CA 1
ATOM 618 C C . ASP A 1 85 ? -5.765 -4.177 -4.321 1.00 66.94 85 ASP A C 1
ATOM 620 O O . ASP A 1 85 ? -5.692 -2.954 -4.219 1.00 66.94 85 ASP A O 1
ATOM 624 N N . GLY A 1 86 ? -4.700 -4.967 -4.141 1.00 63.94 86 GLY A N 1
ATOM 625 C CA . GLY A 1 86 ? -3.411 -4.601 -3.563 1.00 63.94 86 GLY A CA 1
ATOM 626 C C . GLY A 1 86 ? -2.477 -3.767 -4.442 1.00 63.94 86 GLY A C 1
ATOM 627 O O . GLY A 1 86 ? -1.521 -3.149 -3.962 1.00 63.94 86 GLY A O 1
ATOM 628 N N . ARG A 1 87 ? -2.692 -3.817 -5.761 1.00 69.56 87 ARG A N 1
ATOM 629 C CA . ARG A 1 87 ? -1.693 -3.444 -6.772 1.00 69.56 87 ARG A CA 1
ATOM 630 C C . ARG A 1 87 ? -2.311 -2.518 -7.815 1.00 69.56 87 ARG A C 1
ATOM 632 O O . ARG A 1 87 ? -3.155 -2.954 -8.592 1.00 69.56 87 ARG A O 1
ATOM 639 N N . ALA A 1 88 ? -1.859 -1.264 -7.868 1.00 64.31 88 ALA A N 1
ATOM 640 C CA . ALA A 1 88 ? -2.235 -0.365 -8.953 1.00 64.31 88 ALA A CA 1
ATOM 641 C C . ALA A 1 88 ? -1.551 -0.763 -10.272 1.00 64.31 88 ALA A C 1
ATOM 643 O O . ALA A 1 88 ? -0.516 -1.447 -10.288 1.00 64.31 88 ALA A O 1
ATOM 644 N N . ALA A 1 89 ? -2.135 -0.302 -11.380 1.00 62.16 89 ALA A N 1
ATOM 645 C CA . ALA A 1 89 ? -1.559 -0.442 -12.709 1.00 62.16 89 ALA A CA 1
ATOM 646 C C . ALA A 1 89 ? -0.167 0.210 -12.776 1.00 62.16 89 ALA A C 1
ATOM 648 O O . ALA A 1 89 ? 0.082 1.257 -12.177 1.00 62.16 89 ALA A O 1
ATOM 649 N N . VAL A 1 90 ? 0.741 -0.424 -13.513 1.00 60.62 90 VAL A N 1
ATOM 650 C CA . VAL A 1 90 ? 2.071 0.119 -13.815 1.00 60.62 90 VAL A CA 1
ATOM 651 C C . VAL A 1 90 ? 1.978 0.799 -15.170 1.00 60.62 90 VAL A C 1
ATOM 653 O O . VAL A 1 90 ? 1.493 0.153 -16.102 1.00 60.62 90 VAL A O 1
ATOM 656 N N . PRO A 1 91 ? 2.427 2.052 -15.316 1.00 53.12 91 PRO A N 1
ATOM 657 C CA . PRO A 1 91 ? 2.681 2.609 -16.636 1.00 53.12 91 PRO A CA 1
ATOM 658 C C . PRO A 1 91 ? 3.721 1.730 -17.347 1.00 53.12 91 PRO A C 1
ATOM 660 O O . PRO A 1 91 ? 4.740 1.388 -16.744 1.00 53.12 91 PRO A O 1
ATOM 663 N N . GLY A 1 92 ? 3.402 1.305 -18.571 1.00 42.12 92 GLY A N 1
ATOM 664 C CA . GLY A 1 92 ? 4.296 0.534 -19.440 1.00 42.12 92 GLY A CA 1
ATOM 665 C C . GLY A 1 92 ? 5.252 1.415 -20.223 1.00 42.12 92 GLY A C 1
ATOM 666 O O . GLY A 1 92 ? 4.915 2.604 -20.426 1.00 42.12 92 GLY A O 1
#

Secondary structure (DSSP, 8-state):
-HHHHHHHHHHHHHHHHHHHHHHHTT------S------EEE-EETTEEP-EEEEEE---GGGT--PPPEEEEEETTEEETTSTTSBPPPP-

pLDDT: mean 77.73, std 16.3, range [42.12, 98.31]

Radius of gyration: 27.51 Å; chains: 1; bounding box: 49×33×83 Å

Foldseek 3Di:
DVVVVVVVVVVVVVVVVVVVVVVVVPPDPPPPDDDDDKDKDFDDDPNFGDAKDKDKADFDVVVVDDDFIFMFIAHRRITILVDPRGGDDDDD

Sequence (92 aa):
MRNAERRIGFGLISIMSLVVIVTSAGCGKTDSSVPRVDLRGTVTWGGRPVPAGFVIFSPDASKHNSGPQGMAAIVNGKYDTRGTDGRAAVPG